Protein AF-A0A529LUQ2-F1 (afdb_monomer_lite)

Radius of gyration: 14.74 Å; chains: 1; bounding box: 29×28×42 Å

Sequence (78 aa):
MNAIDTRVLPTKRKQVALFSADANFKHDVTARLDALAIYDVKVSDAAEFLKGPPIDSRPGIIILDLGNGELLGQPGVV

pLDDT: mean 78.72, std 16.48, range [35.91, 96.19]

Structure (mmCIF, N/CA/C/O backbone):
data_AF-A0A529LUQ2-F1
#
_entry.id   AF-A0A529LUQ2-F1
#
loop_
_atom_site.group_PDB
_atom_site.id
_atom_site.type_symbol
_atom_site.label_atom_id
_atom_site.label_alt_id
_atom_site.label_comp_id
_atom_site.label_asym_id
_atom_site.label_entity_id
_atom_site.label_seq_id
_atom_site.pdbx_PDB_ins_code
_atom_site.Cartn_x
_atom_site.Cartn_y
_atom_site.Cartn_z
_atom_site.occupancy
_atom_site.B_iso_or_equiv
_atom_site.auth_seq_id
_atom_site.auth_comp_id
_atom_site.auth_asym_id
_atom_site.auth_atom_id
_atom_site.pdbx_PDB_model_num
ATOM 1 N N . MET A 1 1 ? 8.882 -5.618 21.533 1.00 35.91 1 MET A N 1
ATOM 2 C CA . MET A 1 1 ? 7.747 -5.535 20.588 1.00 35.91 1 MET A CA 1
ATOM 3 C C . MET A 1 1 ? 6.504 -5.286 21.427 1.00 35.91 1 MET A C 1
ATOM 5 O O . MET A 1 1 ? 6.184 -6.143 22.237 1.00 35.91 1 MET A O 1
ATOM 9 N N . ASN A 1 2 ? 5.885 -4.105 21.347 1.00 49.81 2 ASN A N 1
ATOM 10 C CA . ASN A 1 2 ? 4.675 -3.812 22.125 1.00 49.81 2 ASN A CA 1
ATOM 11 C C . ASN A 1 2 ? 3.464 -4.292 21.322 1.00 49.81 2 ASN A C 1
ATOM 13 O O . ASN A 1 2 ? 3.231 -3.798 20.222 1.00 49.81 2 ASN A O 1
ATOM 17 N N . ALA A 1 3 ? 2.744 -5.287 21.839 1.00 60.25 3 ALA A N 1
ATOM 18 C CA . ALA A 1 3 ? 1.500 -5.757 21.242 1.00 60.25 3 ALA A CA 1
ATOM 19 C C . ALA A 1 3 ? 0.415 -4.673 21.360 1.00 60.25 3 ALA A C 1
ATOM 21 O O . ALA A 1 3 ? 0.350 -3.961 22.363 1.00 60.25 3 ALA A O 1
ATOM 22 N N . ILE A 1 4 ? -0.419 -4.539 20.328 1.00 61.09 4 ILE A N 1
ATOM 23 C CA . ILE A 1 4 ? -1.556 -3.612 20.310 1.00 61.09 4 ILE A CA 1
ATOM 24 C C . ILE A 1 4 ? -2.593 -4.100 21.334 1.00 61.09 4 ILE A C 1
ATOM 26 O O . ILE A 1 4 ? -2.966 -5.272 21.315 1.00 61.09 4 ILE A O 1
ATOM 30 N N . ASP A 1 5 ? -3.049 -3.219 22.232 1.00 64.38 5 ASP A N 1
ATOM 31 C CA . ASP A 1 5 ? -4.102 -3.540 23.204 1.00 64.38 5 ASP A CA 1
ATOM 32 C C . ASP A 1 5 ? -5.432 -3.761 22.469 1.00 64.38 5 ASP A C 1
ATOM 34 O O . ASP A 1 5 ? -6.043 -2.827 21.947 1.00 64.38 5 ASP A O 1
ATOM 38 N N . THR A 1 6 ? -5.892 -5.011 22.431 1.00 61.47 6 THR A N 1
ATOM 39 C CA . THR A 1 6 ? -7.111 -5.428 21.725 1.00 61.47 6 THR A CA 1
ATOM 40 C C . THR A 1 6 ? -8.399 -4.899 22.362 1.00 61.47 6 THR A C 1
ATOM 42 O O . THR A 1 6 ? -9.468 -5.043 21.772 1.00 61.47 6 THR A O 1
ATOM 45 N N . ARG A 1 7 ? -8.328 -4.281 23.552 1.00 65.81 7 ARG A N 1
ATOM 46 C CA . ARG A 1 7 ? -9.480 -3.653 24.225 1.00 65.81 7 ARG A CA 1
ATOM 47 C C . ARG A 1 7 ? -9.845 -2.292 23.636 1.00 65.81 7 ARG A C 1
ATOM 49 O O . ARG A 1 7 ? -10.945 -1.805 23.884 1.00 65.81 7 ARG A O 1
ATOM 56 N N . VAL A 1 8 ? -8.955 -1.688 22.848 1.00 57.91 8 VAL A N 1
ATOM 57 C CA . VAL A 1 8 ? -9.219 -0.442 22.125 1.00 57.91 8 VAL A CA 1
ATOM 58 C C . VAL A 1 8 ? -9.302 -0.770 20.643 1.00 57.91 8 VAL A C 1
ATOM 60 O O . VAL A 1 8 ? -8.301 -0.774 19.934 1.00 57.91 8 VAL A O 1
ATOM 63 N N . LEU A 1 9 ? -10.511 -1.055 20.161 1.00 55.59 9 LEU A N 1
ATOM 64 C CA . LEU A 1 9 ? -10.764 -1.132 18.726 1.00 55.59 9 LEU A CA 1
ATOM 65 C C . LEU A 1 9 ? -10.671 0.293 18.160 1.00 55.59 9 LEU A C 1
ATOM 67 O O . LEU A 1 9 ? -11.475 1.145 18.550 1.00 55.59 9 LEU A O 1
ATOM 71 N N . PRO A 1 10 ? -9.716 0.597 17.262 1.00 60.88 10 PRO A N 1
ATOM 72 C CA . PRO A 1 10 ? -9.691 1.890 16.603 1.00 60.88 10 PRO A CA 1
ATOM 73 C C . PRO A 1 10 ? -10.994 2.045 15.821 1.00 60.88 10 PRO A C 1
ATOM 75 O O . PRO A 1 10 ? -11.258 1.307 14.874 1.00 60.88 10 PRO A O 1
ATOM 78 N N . THR A 1 11 ? -11.814 3.020 16.205 1.00 62.78 11 THR A N 1
ATOM 79 C CA . THR A 1 11 ? -13.084 3.321 15.526 1.00 62.78 11 THR A CA 1
ATOM 80 C C . THR A 1 11 ? -12.872 3.857 14.110 1.00 62.78 11 THR A C 1
ATOM 82 O O . THR A 1 11 ? -13.797 3.854 13.301 1.00 62.78 11 THR A O 1
ATOM 85 N N . LYS A 1 12 ? -11.646 4.288 13.781 1.00 71.62 12 LYS A N 1
ATOM 86 C CA . LYS A 1 12 ? -11.248 4.728 12.445 1.00 71.62 12 LYS A CA 1
ATOM 87 C C . LYS A 1 12 ? -9.855 4.200 12.108 1.00 71.62 12 LYS A C 1
ATOM 89 O O . LYS A 1 12 ? -8.875 4.576 12.751 1.00 71.62 12 LYS A O 1
ATOM 94 N N . ARG A 1 13 ? -9.768 3.343 11.088 1.00 84.31 13 ARG A N 1
ATOM 95 C CA . ARG A 1 13 ? -8.486 2.900 10.526 1.00 84.31 13 ARG A CA 1
ATOM 96 C C . ARG A 1 13 ? -7.820 4.067 9.796 1.00 84.31 13 ARG A C 1
ATOM 98 O O . ARG A 1 13 ? -8.487 4.827 9.091 1.00 84.31 13 ARG A O 1
ATOM 105 N N . LYS A 1 14 ? -6.512 4.236 9.978 1.00 88.69 14 LYS A N 1
ATOM 106 C CA . LYS A 1 14 ? -5.719 5.219 9.236 1.00 88.69 14 LYS A CA 1
ATOM 107 C C . LYS A 1 14 ? -5.524 4.714 7.808 1.00 88.69 14 LYS A C 1
ATOM 109 O O . LYS A 1 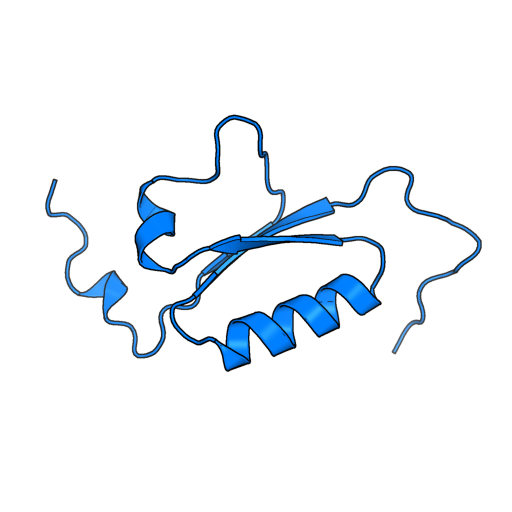14 ? -5.087 3.586 7.610 1.00 88.69 14 LYS A O 1
ATOM 114 N N . GLN A 1 15 ? -5.831 5.548 6.824 1.00 90.94 15 GLN A N 1
ATOM 115 C CA . GLN A 1 15 ? -5.625 5.197 5.422 1.00 90.94 15 GLN A CA 1
ATOM 116 C C . GLN A 1 15 ? -4.140 5.294 5.060 1.00 90.94 15 GLN A C 1
ATOM 118 O O . GLN A 1 15 ? -3.500 6.313 5.345 1.00 90.94 15 GLN A O 1
ATOM 123 N N . VAL A 1 16 ? -3.624 4.248 4.420 1.00 92.94 16 VAL A N 1
ATOM 124 C CA . VAL A 1 16 ? -2.282 4.187 3.834 1.00 92.94 16 VAL A CA 1
ATOM 125 C C . VAL A 1 16 ? -2.439 4.016 2.330 1.00 92.94 16 VAL A C 1
ATOM 127 O O . VAL A 1 16 ? -3.165 3.126 1.898 1.00 92.94 16 VAL A O 1
ATOM 130 N N . ALA A 1 17 ? -1.768 4.841 1.533 1.00 93.88 17 ALA A N 1
ATOM 131 C CA . ALA A 1 17 ? -1.659 4.622 0.092 1.00 93.88 17 ALA A CA 1
ATOM 132 C C . ALA A 1 17 ? -0.278 4.035 -0.228 1.00 93.88 17 ALA A C 1
ATOM 134 O O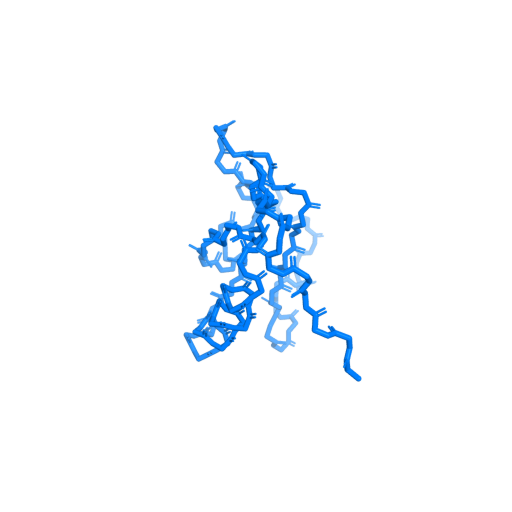 . ALA A 1 17 ? 0.734 4.640 0.122 1.00 93.88 17 ALA A O 1
ATOM 135 N N . LEU A 1 18 ? -0.242 2.859 -0.854 1.00 94.25 18 LEU A N 1
ATOM 136 C CA . LEU A 1 18 ? 0.963 2.146 -1.269 1.00 94.25 18 LEU A CA 1
ATOM 137 C C . LEU A 1 18 ? 1.055 2.137 -2.797 1.00 94.25 18 LEU A C 1
ATOM 139 O O . LEU A 1 18 ? 0.192 1.573 -3.464 1.00 94.25 18 LEU A O 1
ATOM 143 N N . PHE A 1 19 ? 2.128 2.711 -3.328 1.00 93.12 19 PHE A N 1
ATOM 144 C CA . PHE A 1 19 ? 2.425 2.784 -4.754 1.00 93.12 19 PHE A CA 1
ATOM 145 C C . PHE A 1 19 ? 3.691 1.979 -5.037 1.00 93.12 19 PHE A C 1
ATOM 147 O O . PHE A 1 19 ? 4.747 2.300 -4.496 1.00 93.12 19 PHE A O 1
ATOM 154 N N . SER A 1 20 ? 3.589 0.921 -5.841 1.00 92.88 20 SER A N 1
ATOM 155 C CA . SER A 1 20 ? 4.736 0.070 -6.185 1.00 92.88 20 SER A CA 1
ATOM 156 C C . SER A 1 20 ? 4.482 -0.731 -7.464 1.00 92.88 20 SER A C 1
ATOM 158 O O . SER A 1 20 ? 3.367 -1.209 -7.712 1.00 92.88 20 SER A O 1
ATOM 160 N N . ALA A 1 21 ? 5.537 -0.920 -8.257 1.00 91.62 21 ALA A N 1
ATOM 161 C CA . ALA A 1 21 ? 5.543 -1.850 -9.384 1.00 91.62 21 ALA A CA 1
ATOM 162 C C . ALA A 1 21 ? 5.784 -3.310 -8.932 1.00 91.62 21 ALA A C 1
ATOM 164 O O . ALA A 1 21 ? 5.368 -4.241 -9.620 1.00 91.62 21 ALA A O 1
ATOM 165 N N . ASP A 1 22 ? 6.384 -3.529 -7.756 1.00 92.00 22 ASP A N 1
ATOM 166 C CA . ASP A 1 22 ? 6.733 -4.851 -7.228 1.00 92.00 22 ASP A CA 1
ATOM 167 C C . ASP A 1 22 ? 5.528 -5.523 -6.542 1.00 92.00 22 ASP A C 1
ATOM 169 O O . ASP A 1 22 ? 5.015 -5.085 -5.509 1.00 92.00 22 ASP A O 1
ATOM 173 N N . ALA A 1 23 ? 5.053 -6.625 -7.130 1.00 92.75 23 ALA A N 1
ATOM 174 C CA . ALA A 1 23 ? 3.932 -7.402 -6.608 1.00 92.75 23 ALA A CA 1
ATOM 175 C C . ALA A 1 23 ? 4.218 -8.067 -5.249 1.00 92.75 23 ALA A C 1
ATOM 177 O O . ALA A 1 23 ? 3.313 -8.144 -4.415 1.00 92.75 23 ALA A O 1
ATOM 178 N N . ASN A 1 24 ? 5.454 -8.510 -5.007 1.00 94.19 24 ASN A N 1
ATO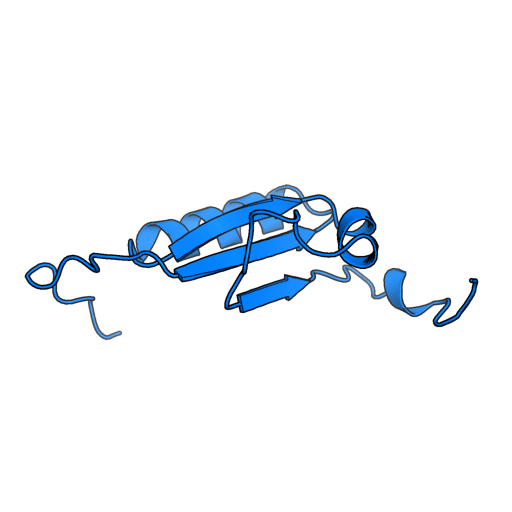M 179 C CA . ASN A 1 24 ? 5.846 -9.131 -3.743 1.00 94.19 24 ASN A CA 1
ATOM 180 C C . ASN A 1 24 ? 5.924 -8.077 -2.639 1.00 94.19 24 ASN A C 1
ATOM 182 O O . ASN A 1 24 ? 5.370 -8.274 -1.560 1.00 94.19 24 ASN A O 1
ATOM 186 N N . PHE A 1 25 ? 6.516 -6.917 -2.936 1.00 94.00 25 PHE A N 1
ATOM 187 C CA . PHE A 1 25 ? 6.549 -5.799 -1.994 1.00 94.00 25 PHE A CA 1
ATOM 188 C C . PHE A 1 25 ? 5.136 -5.334 -1.616 1.00 94.00 25 PHE A C 1
ATOM 190 O O . PHE A 1 25 ? 4.831 -5.162 -0.432 1.00 94.00 25 PHE A O 1
ATOM 197 N N . LYS A 1 26 ? 4.238 -5.208 -2.607 1.00 95.38 26 LYS A N 1
ATOM 198 C CA . LYS A 1 26 ? 2.814 -4.911 -2.376 1.00 95.38 26 LYS A CA 1
ATOM 199 C C . LYS A 1 26 ? 2.174 -5.901 -1.409 1.00 95.38 26 LYS A C 1
ATOM 201 O O . LYS A 1 26 ? 1.497 -5.476 -0.470 1.00 95.38 26 LYS A O 1
ATOM 206 N N . HIS A 1 27 ? 2.394 -7.196 -1.623 1.00 96.19 27 HIS A N 1
ATOM 207 C CA . HIS A 1 27 ? 1.851 -8.245 -0.767 1.00 96.19 27 HIS A CA 1
ATOM 208 C C . HIS A 1 27 ? 2.387 -8.151 0.669 1.00 96.19 27 HIS A C 1
ATOM 210 O O . HIS A 1 27 ? 1.602 -8.058 1.614 1.00 96.19 27 HIS A O 1
ATOM 216 N N . ASP A 1 28 ? 3.709 -8.101 0.831 1.00 95.50 28 ASP A N 1
ATOM 217 C CA . ASP A 1 28 ? 4.369 -8.133 2.137 1.00 95.50 28 ASP A CA 1
ATOM 218 C C . ASP A 1 28 ? 4.029 -6.913 2.999 1.00 95.50 28 ASP A C 1
ATOM 220 O O . ASP A 1 28 ? 3.757 -7.043 4.197 1.00 95.50 28 ASP A O 1
ATOM 224 N N . VAL A 1 29 ? 4.033 -5.716 2.405 1.00 95.25 29 VAL A N 1
ATOM 225 C CA . VAL A 1 29 ? 3.703 -4.477 3.120 1.00 95.25 29 VAL A CA 1
ATOM 226 C C . VAL A 1 29 ? 2.234 -4.466 3.523 1.00 95.25 29 VAL A C 1
ATOM 228 O O . VAL A 1 29 ? 1.928 -4.156 4.676 1.00 95.25 29 VAL A O 1
ATOM 231 N N . THR A 1 30 ? 1.333 -4.849 2.615 1.00 95.12 30 THR A N 1
ATOM 232 C CA . THR A 1 30 ? -0.106 -4.907 2.906 1.00 95.12 30 THR A CA 1
ATOM 233 C C . THR A 1 30 ? -0.383 -5.888 4.041 1.00 95.12 30 THR A C 1
ATOM 235 O O . THR A 1 30 ? -0.986 -5.500 5.036 1.00 95.12 30 THR A O 1
ATOM 238 N N . ALA A 1 31 ? 0.160 -7.108 3.973 1.00 94.50 31 ALA A N 1
ATOM 239 C CA . ALA A 1 31 ? -0.025 -8.122 5.010 1.00 94.50 31 ALA A CA 1
ATOM 240 C C . ALA A 1 31 ? 0.465 -7.652 6.391 1.00 94.50 31 ALA A C 1
ATOM 242 O O . ALA A 1 31 ? -0.204 -7.859 7.406 1.00 94.50 31 ALA A O 1
ATOM 243 N N . ARG A 1 32 ? 1.623 -6.979 6.445 1.00 94.69 32 ARG A N 1
ATOM 244 C CA . ARG A 1 32 ? 2.184 -6.451 7.698 1.00 94.69 32 ARG A CA 1
ATOM 245 C C . ARG A 1 32 ? 1.357 -5.303 8.270 1.00 94.69 32 ARG A C 1
ATOM 247 O O . ARG A 1 32 ? 1.193 -5.241 9.486 1.00 94.69 32 ARG A O 1
ATOM 254 N N . LEU A 1 33 ? 0.858 -4.397 7.431 1.00 92.75 33 LEU A N 1
ATOM 255 C CA . LEU A 1 33 ? 0.035 -3.268 7.874 1.00 92.75 33 LEU A CA 1
ATOM 256 C C . LEU A 1 33 ? -1.376 -3.710 8.279 1.00 92.75 33 LEU A C 1
ATOM 258 O O . LEU A 1 33 ? -1.883 -3.239 9.298 1.00 92.75 33 LEU A O 1
ATOM 262 N N . ASP A 1 34 ? -1.967 -4.655 7.551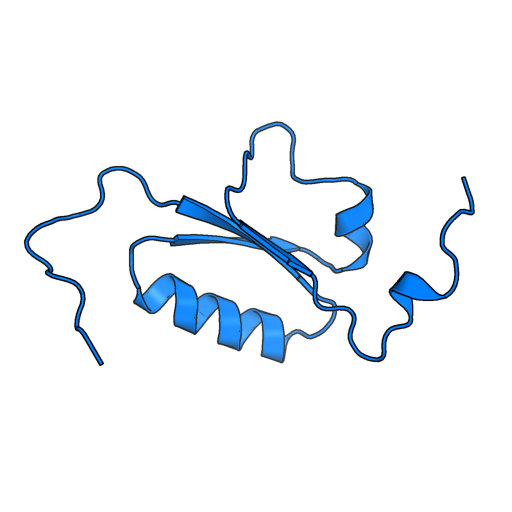 1.00 87.44 34 ASP A N 1
ATOM 263 C CA . ASP A 1 34 ? -3.268 -5.247 7.874 1.00 87.44 34 ASP A CA 1
ATOM 264 C C . ASP A 1 34 ? -3.227 -6.004 9.207 1.00 87.44 34 ASP A C 1
ATOM 266 O O . ASP A 1 34 ? -4.157 -5.894 10.009 1.00 87.44 34 ASP A O 1
ATOM 270 N N . ALA A 1 35 ? -2.120 -6.697 9.505 1.00 88.81 35 ALA A N 1
ATOM 271 C CA . ALA A 1 35 ? -1.915 -7.382 10.783 1.00 88.81 35 ALA A CA 1
ATOM 272 C C . ALA A 1 35 ? -1.932 -6.434 11.998 1.00 88.81 35 ALA A C 1
ATOM 274 O O . ALA A 1 35 ? -2.194 -6.871 13.118 1.00 88.81 35 ALA A O 1
ATOM 275 N N . LEU A 1 36 ? -1.687 -5.134 11.797 1.00 88.06 36 LEU A N 1
ATOM 276 C CA . LEU A 1 36 ? -1.793 -4.134 12.862 1.00 88.06 36 LEU A CA 1
ATOM 277 C C . LEU A 1 36 ? -3.245 -3.719 13.136 1.00 88.06 36 LEU A C 1
ATOM 279 O O . LEU A 1 36 ? -3.483 -3.006 14.103 1.00 88.06 36 LEU A O 1
ATOM 283 N N . ALA A 1 37 ? -4.212 -4.117 12.301 1.00 81.50 37 ALA A N 1
ATOM 284 C CA . ALA A 1 37 ? -5.652 -3.841 12.422 1.00 81.50 37 ALA A CA 1
ATOM 285 C C . ALA A 1 37 ? -6.059 -2.353 12.548 1.00 81.50 37 ALA A C 1
ATOM 287 O O . ALA A 1 37 ? -7.241 -2.035 12.704 1.00 81.50 37 ALA A O 1
ATOM 288 N N . ILE A 1 38 ? -5.099 -1.432 12.450 1.00 87.12 38 ILE A N 1
ATOM 289 C CA . ILE A 1 38 ? -5.286 0.018 12.572 1.00 87.12 38 ILE A CA 1
ATOM 290 C C . ILE A 1 38 ? -5.168 0.741 11.230 1.00 87.12 38 ILE A C 1
ATOM 292 O O . ILE A 1 38 ? -5.446 1.939 11.169 1.00 87.12 38 ILE A O 1
ATOM 296 N N . TYR A 1 39 ? -4.757 0.038 10.173 1.00 89.75 39 TYR A N 1
ATOM 297 C CA . TYR A 1 39 ? -4.547 0.595 8.842 1.00 89.75 39 TYR A CA 1
ATOM 298 C C . TYR A 1 39 ? -5.566 0.045 7.835 1.00 89.75 39 TYR A C 1
ATOM 300 O O . TYR A 1 39 ? -6.025 -1.087 7.954 1.00 89.75 39 TYR A O 1
ATOM 308 N N . ASP A 1 40 ? -5.958 0.885 6.878 1.00 89.88 40 ASP A N 1
ATOM 309 C CA . ASP A 1 40 ? -6.663 0.510 5.644 1.00 89.88 40 ASP A CA 1
ATOM 310 C C . ASP A 1 40 ? -5.718 0.844 4.489 1.00 89.88 40 ASP A C 1
ATOM 312 O O . ASP A 1 40 ? -5.425 2.022 4.256 1.00 89.88 40 ASP A O 1
ATOM 316 N N . VAL A 1 41 ? -5.176 -0.182 3.834 1.00 91.88 41 VAL A N 1
ATOM 317 C CA . VAL A 1 41 ? -4.167 -0.028 2.781 1.00 91.88 41 VAL A CA 1
ATOM 318 C C . VAL A 1 41 ? -4.848 0.011 1.413 1.00 91.88 41 VAL A C 1
ATOM 320 O O . VAL A 1 41 ? -5.576 -0.904 1.033 1.00 91.88 41 VAL A O 1
ATOM 323 N N . LYS A 1 42 ? -4.598 1.073 0.646 1.00 92.31 42 LYS A N 1
ATOM 324 C CA . LYS A 1 42 ? -4.946 1.182 -0.775 1.00 92.31 42 LYS A CA 1
ATOM 325 C C . LYS A 1 42 ? -3.689 0.956 -1.597 1.00 92.31 42 LYS A C 1
ATOM 327 O O . LYS A 1 42 ? -2.712 1.675 -1.417 1.00 92.31 42 LYS A O 1
ATOM 332 N N . VAL A 1 43 ? -3.719 -0.043 -2.470 1.00 93.44 43 VAL A N 1
ATOM 333 C CA . VAL A 1 43 ? -2.574 -0.444 -3.287 1.00 93.44 43 VAL A CA 1
ATOM 334 C C . VAL A 1 43 ? -2.792 0.011 -4.725 1.00 93.44 43 VAL A C 1
ATOM 336 O O . VAL A 1 43 ? -3.847 -0.253 -5.296 1.00 93.44 43 VAL A O 1
ATOM 339 N N . SER A 1 44 ? -1.778 0.651 -5.295 1.00 91.88 44 SER A N 1
ATOM 340 C CA . SER A 1 44 ? -1.758 1.187 -6.654 1.00 91.88 44 SER A CA 1
ATOM 341 C C . SER A 1 44 ? -0.410 0.916 -7.323 1.00 91.88 44 SER A C 1
ATOM 343 O O . SER A 1 44 ? 0.585 0.590 -6.665 1.00 91.88 44 SER A O 1
ATOM 345 N N . ASP A 1 45 ? -0.374 1.045 -8.647 1.00 90.19 45 ASP A N 1
ATOM 346 C CA . ASP A 1 45 ? 0.888 1.019 -9.387 1.00 90.19 45 ASP A CA 1
ATOM 347 C C . ASP A 1 45 ? 1.724 2.276 -9.090 1.00 90.19 45 ASP A C 1
ATOM 349 O O . ASP A 1 45 ? 1.182 3.340 -8.784 1.00 90.19 45 ASP A O 1
ATOM 353 N N . ALA A 1 46 ? 3.050 2.169 -9.187 1.00 88.75 46 ALA A N 1
ATOM 354 C CA . ALA A 1 46 ? 3.952 3.286 -8.926 1.00 88.75 46 ALA A CA 1
ATOM 355 C C . ALA A 1 46 ? 3.690 4.489 -9.854 1.00 88.75 46 ALA A C 1
ATOM 357 O O . ALA A 1 46 ? 3.752 5.636 -9.408 1.00 88.75 46 ALA A O 1
ATOM 358 N N . ALA A 1 47 ? 3.305 4.247 -11.114 1.00 84.94 47 ALA A N 1
ATOM 359 C CA . ALA A 1 47 ? 2.977 5.303 -12.074 1.00 84.94 47 ALA A CA 1
ATOM 360 C C . ALA A 1 47 ? 1.720 6.108 -11.692 1.00 84.94 47 ALA A C 1
ATOM 362 O O . ALA A 1 47 ? 1.541 7.245 -12.135 1.00 84.94 47 ALA A O 1
ATOM 363 N N . GLU A 1 48 ? 0.836 5.551 -10.860 1.00 87.50 48 GLU A N 1
ATOM 364 C CA . GLU A 1 48 ? -0.367 6.249 -10.399 1.00 87.50 48 GLU A CA 1
ATOM 365 C C . GLU A 1 48 ? -0.075 7.289 -9.317 1.00 87.50 48 GLU A C 1
ATOM 367 O O . GLU A 1 48 ? -0.903 8.169 -9.096 1.00 87.50 48 GLU A O 1
ATOM 372 N N . PHE A 1 49 ? 1.110 7.260 -8.697 1.00 87.38 49 PHE A N 1
ATOM 373 C CA . PHE A 1 49 ? 1.490 8.223 -7.662 1.00 87.38 49 PHE A CA 1
ATOM 374 C C . PHE A 1 49 ? 1.377 9.678 -8.141 1.00 87.38 49 PHE A C 1
ATOM 376 O O . PHE A 1 49 ? 0.865 10.531 -7.417 1.00 87.38 49 PHE A O 1
ATOM 383 N N . LEU A 1 50 ? 1.786 9.958 -9.385 1.00 83.38 50 LEU A N 1
ATOM 384 C CA . LEU A 1 50 ? 1.737 11.304 -9.972 1.00 83.38 50 LEU A CA 1
ATOM 385 C C . LEU A 1 50 ? 0.309 11.814 -10.200 1.00 83.38 50 LEU A C 1
ATOM 387 O O . LEU A 1 50 ? 0.092 13.021 -10.264 1.00 83.38 50 LEU A O 1
ATOM 391 N N . LYS A 1 51 ? -0.674 10.912 -10.294 1.00 82.81 51 LYS A N 1
ATOM 392 C CA . LYS A 1 51 ? -2.096 11.277 -10.380 1.00 82.81 51 LYS A CA 1
ATOM 393 C C . LYS A 1 51 ? -2.654 11.707 -9.020 1.00 82.81 51 LYS A C 1
ATOM 395 O O . LYS A 1 51 ? -3.756 12.244 -8.953 1.00 82.81 51 LYS A O 1
ATOM 400 N N . GLY A 1 52 ? -1.883 11.488 -7.954 1.00 70.88 52 GLY A N 1
ATOM 401 C CA . GLY A 1 52 ? -2.309 11.671 -6.582 1.00 70.88 52 GLY A CA 1
ATOM 402 C C . GLY A 1 52 ? -3.281 10.580 -6.118 1.00 70.88 52 GLY A C 1
ATOM 403 O O . GLY A 1 52 ? -3.749 9.751 -6.901 1.00 70.88 52 GLY A O 1
ATOM 404 N N . PRO A 1 53 ? -3.582 10.551 -4.812 1.00 67.19 53 PRO A N 1
ATOM 405 C CA . PRO A 1 53 ? -4.577 9.642 -4.263 1.00 67.19 53 PRO A CA 1
ATOM 406 C C . PRO A 1 53 ? -5.985 9.953 -4.821 1.00 67.19 53 PRO A C 1
ATOM 408 O O . PRO A 1 53 ? -6.280 11.120 -5.091 1.00 67.19 53 PRO A O 1
ATOM 411 N N . PRO A 1 54 ? -6.876 8.949 -4.977 1.00 70.69 54 PRO A N 1
ATOM 412 C CA . PRO A 1 54 ? -8.264 9.159 -5.404 1.00 70.69 54 PRO A CA 1
ATOM 413 C C . PRO A 1 54 ? -8.958 10.282 -4.619 1.00 70.69 54 PRO A C 1
ATOM 415 O O . PRO A 1 54 ? -8.735 10.387 -3.414 1.00 70.69 54 PRO A O 1
ATOM 418 N N . ILE A 1 55 ? -9.834 11.066 -5.269 1.00 68.75 55 ILE A N 1
ATOM 419 C CA . ILE A 1 55 ? -10.527 12.244 -4.689 1.00 68.75 55 ILE A CA 1
ATOM 420 C C . ILE A 1 55 ? -11.226 11.942 -3.351 1.00 68.75 55 ILE A C 1
ATOM 422 O O . ILE A 1 55 ? -11.223 12.778 -2.445 1.00 68.75 55 ILE A O 1
ATOM 426 N N . ASP A 1 56 ? -11.771 10.735 -3.201 1.00 71.69 56 ASP A N 1
ATOM 427 C CA . ASP A 1 56 ? -12.475 10.299 -1.989 1.00 7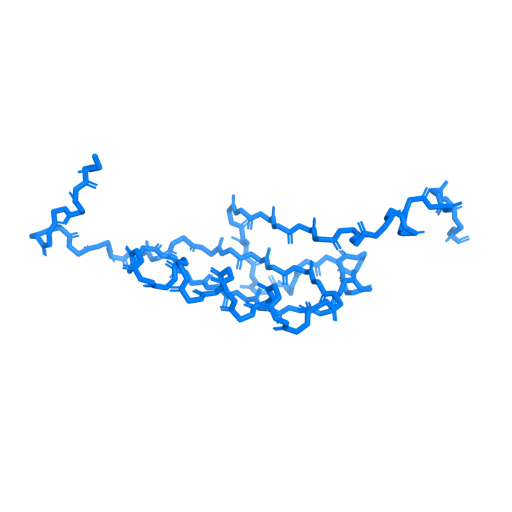1.69 56 ASP A CA 1
ATOM 428 C C . ASP A 1 56 ? -11.549 9.692 -0.922 1.00 71.69 56 ASP A C 1
ATOM 430 O O . ASP A 1 56 ? -11.993 9.298 0.160 1.00 71.69 56 ASP A O 1
ATOM 434 N N . SER A 1 57 ? -10.247 9.618 -1.198 1.00 72.12 57 SER A N 1
ATOM 435 C CA . SER A 1 57 ? -9.238 9.122 -0.270 1.00 72.12 57 SER A CA 1
ATOM 436 C C . SER A 1 57 ? -8.384 10.266 0.269 1.00 72.12 57 SER A C 1
ATOM 438 O O . SER A 1 57 ? -7.922 11.145 -0.457 1.00 72.12 57 SER A O 1
ATOM 440 N N . ARG A 1 58 ? -8.160 10.254 1.583 1.00 81.50 58 ARG A N 1
ATOM 441 C CA . ARG A 1 58 ? -7.249 11.184 2.259 1.00 81.50 58 ARG A CA 1
ATOM 442 C C . ARG A 1 58 ? -6.265 10.352 3.072 1.00 81.50 58 ARG A C 1
ATOM 444 O O . ARG A 1 58 ? -6.412 10.271 4.296 1.00 81.50 58 ARG A O 1
ATOM 451 N N . PRO A 1 59 ? -5.317 9.669 2.402 1.00 88.31 59 PRO A N 1
ATOM 452 C CA . PRO A 1 59 ? -4.332 8.855 3.094 1.00 88.31 59 PRO A CA 1
ATOM 453 C C . PRO A 1 59 ? -3.529 9.726 4.062 1.00 88.31 59 PRO A C 1
ATOM 455 O O . PRO A 1 59 ? -3.048 10.797 3.702 1.00 88.31 59 PRO A O 1
ATOM 458 N N . GLY A 1 60 ? -3.400 9.268 5.308 1.00 88.50 60 GLY A N 1
ATOM 459 C CA . GLY A 1 60 ? -2.556 9.927 6.310 1.00 88.50 60 GLY A CA 1
ATOM 460 C C . GLY A 1 60 ? -1.090 9.505 6.210 1.00 88.50 60 GLY A C 1
ATOM 461 O O . GLY A 1 60 ? -0.228 10.130 6.819 1.00 88.50 60 GLY A O 1
ATOM 462 N N . ILE A 1 61 ? -0.823 8.425 5.471 1.00 91.44 61 ILE A N 1
ATOM 463 C CA . ILE A 1 61 ? 0.505 7.882 5.194 1.00 91.44 61 ILE A CA 1
ATOM 464 C C . ILE A 1 61 ? 0.550 7.515 3.713 1.00 91.44 61 ILE A C 1
ATOM 466 O O . ILE A 1 61 ? -0.373 6.879 3.202 1.00 91.44 61 ILE A O 1
ATOM 470 N N . ILE A 1 62 ? 1.634 7.890 3.040 1.00 92.12 62 ILE A N 1
ATOM 471 C CA . ILE A 1 62 ? 1.906 7.495 1.660 1.00 92.12 62 ILE A CA 1
ATOM 472 C C . ILE A 1 62 ? 3.232 6.738 1.636 1.00 92.12 62 ILE A C 1
ATOM 474 O O . ILE A 1 62 ? 4.221 7.203 2.201 1.00 92.12 62 ILE A O 1
ATOM 478 N N . ILE A 1 63 ? 3.235 5.572 0.997 1.00 93.38 63 ILE A N 1
ATOM 479 C CA . ILE A 1 63 ? 4.412 4.746 0.745 1.00 93.38 63 ILE A CA 1
ATOM 480 C C . ILE A 1 63 ? 4.586 4.680 -0.770 1.00 93.38 63 ILE A C 1
ATOM 482 O O . ILE A 1 63 ? 3.718 4.161 -1.468 1.00 93.38 63 ILE A O 1
ATOM 486 N N . LEU A 1 64 ? 5.698 5.210 -1.268 1.00 92.50 64 LEU A N 1
ATOM 487 C CA . LEU A 1 64 ? 6.101 5.104 -2.666 1.00 92.50 64 LEU A CA 1
ATOM 488 C C . LEU A 1 64 ? 7.359 4.244 -2.741 1.00 92.50 64 LEU A C 1
ATOM 490 O O . LEU A 1 64 ? 8.399 4.613 -2.198 1.00 92.50 64 LEU A O 1
ATOM 494 N N . ASP A 1 65 ? 7.246 3.108 -3.412 1.00 90.88 65 ASP A N 1
ATOM 495 C CA . ASP A 1 65 ? 8.374 2.279 -3.800 1.00 90.88 65 ASP A CA 1
ATOM 496 C C . ASP A 1 65 ? 8.911 2.750 -5.154 1.00 90.88 65 ASP A C 1
ATOM 498 O O . ASP A 1 65 ? 8.207 2.741 -6.166 1.00 90.88 65 ASP A O 1
ATOM 502 N N . LEU A 1 66 ? 10.167 3.188 -5.152 1.00 84.62 66 LEU A N 1
ATOM 503 C CA . LEU A 1 66 ? 10.859 3.692 -6.335 1.00 84.62 66 LEU A CA 1
ATOM 504 C C . LEU A 1 66 ? 11.609 2.585 -7.094 1.00 84.62 66 LEU A C 1
ATOM 506 O O . LEU A 1 66 ? 12.222 2.880 -8.123 1.00 84.62 66 LEU A O 1
ATOM 510 N N . GLY A 1 67 ? 11.621 1.344 -6.591 1.00 78.25 67 GLY A N 1
ATOM 511 C CA . GLY A 1 67 ? 12.477 0.277 -7.107 1.00 78.25 67 GLY A CA 1
ATOM 512 C C . GLY A 1 67 ? 13.949 0.712 -7.145 1.00 78.25 67 GLY A C 1
ATOM 513 O O . GLY A 1 67 ? 14.492 1.191 -6.152 1.00 78.25 67 GLY A O 1
ATOM 514 N N . ASN A 1 68 ? 14.583 0.620 -8.320 1.00 70.31 68 ASN A N 1
ATOM 515 C CA . ASN A 1 68 ? 15.965 1.075 -8.547 1.00 70.31 68 ASN A CA 1
ATOM 516 C C . ASN A 1 68 ? 16.113 2.605 -8.727 1.00 70.31 68 ASN A C 1
ATOM 518 O O . ASN A 1 68 ? 17.190 3.073 -9.091 1.00 70.31 68 ASN A O 1
ATOM 522 N N . GLY A 1 69 ? 15.062 3.398 -8.494 1.00 61.34 69 GLY A N 1
ATOM 523 C CA . GLY A 1 69 ? 15.119 4.864 -8.561 1.00 61.34 69 GLY A CA 1
ATOM 524 C C . GLY A 1 69 ? 14.739 5.479 -9.913 1.00 61.34 69 GLY A C 1
ATOM 525 O O . GLY A 1 69 ? 14.910 6.684 -10.093 1.00 61.34 69 GLY A O 1
ATOM 526 N N . GLU A 1 70 ? 14.194 4.702 -10.855 1.00 57.41 70 GLU A N 1
ATOM 527 C CA . GLU A 1 70 ? 13.894 5.176 -12.221 1.00 57.41 70 GLU A CA 1
ATOM 528 C C . GLU A 1 70 ? 12.824 6.281 -12.269 1.00 57.41 70 GLU A C 1
ATOM 530 O O . GLU A 1 70 ? 12.890 7.165 -13.123 1.00 57.41 70 GLU A O 1
ATOM 535 N N . LEU A 1 71 ? 11.896 6.316 -11.304 1.00 56.00 71 LEU A N 1
ATOM 536 C CA . LEU A 1 71 ? 10.869 7.365 -11.210 1.00 56.00 71 LEU A CA 1
ATOM 537 C C . LEU A 1 71 ? 11.440 8.769 -10.942 1.00 56.00 71 LEU A C 1
ATOM 539 O O . LEU A 1 71 ? 10.762 9.760 -11.202 1.00 56.00 71 LEU A O 1
ATOM 543 N N . LEU A 1 72 ? 12.682 8.876 -10.461 1.00 54.38 72 LEU A N 1
ATOM 544 C CA . LEU A 1 72 ? 13.362 10.156 -10.239 1.00 54.38 72 LEU A CA 1
ATOM 545 C C . LEU A 1 72 ? 14.273 10.565 -11.408 1.00 54.38 72 LEU A C 1
ATOM 547 O O . LEU A 1 72 ? 14.935 11.594 -11.320 1.00 54.38 72 LEU A O 1
ATOM 551 N N . GLY A 1 73 ? 14.317 9.792 -12.502 1.00 53.66 73 GLY A N 1
ATOM 552 C CA . GLY A 1 73 ? 15.171 10.076 -13.661 1.00 53.66 73 GLY A CA 1
ATOM 553 C C . GLY A 1 73 ? 14.728 11.280 -14.501 1.00 53.66 73 GLY A C 1
ATOM 554 O O . GLY A 1 73 ? 15.526 11.805 -15.274 1.00 53.66 73 GLY A O 1
ATOM 555 N N . GLN A 1 74 ? 13.480 11.739 -14.348 1.00 55.72 74 GLN A N 1
ATOM 556 C CA . GLN A 1 74 ? 12.960 12.937 -15.018 1.00 55.72 74 GLN A CA 1
ATOM 557 C C . GLN A 1 74 ? 12.047 13.753 -14.089 1.00 55.72 74 GLN A C 1
ATOM 559 O O . GLN A 1 74 ? 10.825 13.753 -14.248 1.00 55.72 74 GLN A O 1
ATOM 564 N N . PRO A 1 75 ? 12.608 14.481 -13.111 1.00 46.50 75 PRO A N 1
ATOM 565 C CA . PRO A 1 75 ? 11.842 15.468 -12.375 1.00 46.50 75 PRO A CA 1
ATOM 566 C C . PRO A 1 75 ? 11.580 16.658 -13.316 1.00 46.50 75 PRO A C 1
ATOM 568 O O . PRO A 1 75 ? 12.428 17.536 -13.445 1.00 46.50 75 PRO A O 1
ATOM 571 N N . GLY A 1 76 ? 10.429 16.679 -14.004 1.00 49.69 76 GLY A N 1
ATOM 572 C CA . GLY A 1 76 ? 9.929 17.902 -14.653 1.00 49.69 76 GLY A CA 1
ATOM 573 C C . GLY A 1 76 ? 9.487 17.858 -16.119 1.00 49.69 76 GLY A C 1
ATOM 574 O O . GLY A 1 76 ? 9.457 18.923 -16.727 1.00 49.69 76 GLY A O 1
ATOM 575 N N . VAL A 1 77 ? 9.112 16.716 -16.705 1.00 40.22 77 VAL A N 1
ATOM 576 C CA . VAL A 1 77 ? 8.404 16.758 -18.002 1.00 40.22 77 VAL A CA 1
ATOM 577 C C . VAL A 1 77 ? 6.900 16.889 -17.745 1.00 40.22 77 VAL A C 1
ATOM 579 O O . VAL A 1 77 ? 6.207 15.898 -17.519 1.00 40.22 77 VAL A O 1
ATOM 582 N N . VAL A 1 78 ? 6.456 18.149 -17.696 1.00 42.84 78 VAL A N 1
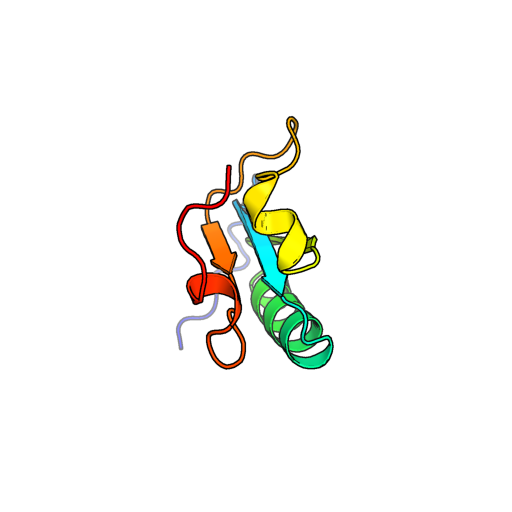ATOM 583 C CA . VAL A 1 78 ? 5.055 18.597 -17.777 1.00 42.84 78 VAL A CA 1
ATOM 584 C C . VAL A 1 78 ? 4.675 18.753 -19.244 1.00 42.84 78 VAL A C 1
ATOM 586 O O . VAL A 1 78 ? 5.518 19.294 -19.996 1.00 42.84 78 VAL A O 1
#

Foldseek 3Di:
DDQDDPVDQPPAAAEEEEEAPDPVCQVVVCVVSVVNNRYDYDYYHLVCVVVPDPPPDDHPHYHHDCDVVVVVVDDDDD

Secondary structure (DSSP, 8-state):
-----TTS--SSPEEEEEE-S-HHHHHHHHHHHHTTSSEEEEEE-GGGGGG-S-TT---SEEEE--TTTGGGS-TT--